Protein AF-A0A1V6Z974-F1 (afdb_monomer)

Structure (mmCIF, N/CA/C/O backbone):
data_AF-A0A1V6Z974-F1
#
_entry.id   AF-A0A1V6Z974-F1
#
loop_
_atom_site.group_PDB
_atom_site.id
_atom_site.type_symbol
_atom_site.label_atom_id
_atom_site.label_alt_id
_atom_site.label_comp_id
_atom_site.label_asym_id
_atom_site.label_entity_id
_atom_site.label_seq_id
_atom_site.pdbx_PDB_ins_code
_atom_site.Cartn_x
_atom_site.Cartn_y
_atom_site.Cartn_z
_atom_site.occupancy
_atom_site.B_iso_or_equiv
_atom_site.auth_seq_id
_atom_site.auth_comp_id
_atom_site.auth_asym_id
_atom_site.auth_atom_id
_atom_site.pdbx_PDB_model_num
ATOM 1 N N . MET A 1 1 ? -9.159 -5.384 -2.083 1.00 76.56 1 MET A N 1
ATOM 2 C CA . MET A 1 1 ? -8.717 -4.025 -1.704 1.00 76.56 1 MET A CA 1
ATOM 3 C C . MET A 1 1 ? -8.057 -4.045 -0.330 1.00 76.56 1 MET A C 1
ATOM 5 O O . MET A 1 1 ? -6.840 -4.077 -0.287 1.00 76.56 1 MET A O 1
ATOM 9 N N . ILE A 1 2 ? -8.815 -4.197 0.762 1.00 92.19 2 ILE A N 1
ATOM 10 C CA . ILE A 1 2 ? -8.296 -4.072 2.141 1.00 92.19 2 ILE A CA 1
ATOM 11 C C . ILE A 1 2 ? -7.112 -5.001 2.450 1.00 92.19 2 ILE A C 1
ATOM 13 O O . ILE A 1 2 ? -6.129 -4.538 3.010 1.00 92.19 2 ILE A O 1
ATOM 17 N N . GLY A 1 3 ? -7.162 -6.276 2.046 1.00 93.06 3 GLY A N 1
ATOM 18 C CA . GLY A 1 3 ? -6.051 -7.211 2.278 1.00 93.06 3 GLY A CA 1
ATOM 19 C C . GLY A 1 3 ? -4.723 -6.773 1.645 1.00 93.06 3 GLY A C 1
ATOM 20 O O . GLY A 1 3 ? -3.676 -6.948 2.252 1.00 93.06 3 GLY A O 1
ATOM 21 N N . ALA A 1 4 ? -4.769 -6.152 0.460 1.00 94.31 4 ALA 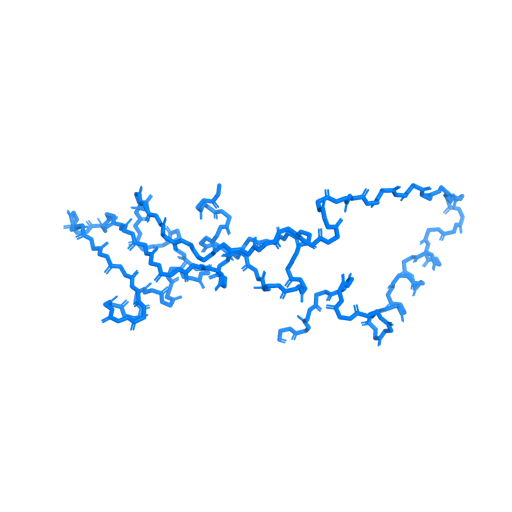A N 1
ATOM 22 C CA . ALA A 1 4 ? -3.579 -5.588 -0.173 1.00 94.31 4 ALA A CA 1
ATOM 23 C C . ALA A 1 4 ? -3.122 -4.319 0.561 1.00 94.31 4 ALA A C 1
ATOM 25 O O . ALA A 1 4 ? -1.941 -4.195 0.865 1.00 94.31 4 ALA A O 1
ATOM 26 N N . THR A 1 5 ? -4.053 -3.424 0.914 1.00 95.38 5 THR A N 1
ATOM 27 C CA . THR A 1 5 ? -3.761 -2.193 1.664 1.00 95.38 5 THR A CA 1
ATOM 28 C C . THR A 1 5 ? -3.027 -2.470 2.969 1.00 95.38 5 THR A C 1
ATOM 30 O O . THR A 1 5 ? -2.002 -1.860 3.225 1.00 95.38 5 THR A O 1
ATOM 33 N N . ILE A 1 6 ? -3.522 -3.397 3.794 1.00 94.62 6 ILE A N 1
ATOM 34 C CA . ILE A 1 6 ? -2.951 -3.655 5.127 1.00 94.62 6 ILE A CA 1
ATOM 35 C C . ILE A 1 6 ? -1.587 -4.360 5.094 1.00 94.62 6 ILE A C 1
ATOM 37 O O . ILE A 1 6 ? -0.980 -4.534 6.149 1.00 94.62 6 ILE A O 1
ATOM 41 N N . GLY A 1 7 ? -1.128 -4.778 3.909 1.00 94.12 7 GLY A N 1
ATOM 42 C CA . GLY A 1 7 ? 0.235 -5.254 3.669 1.00 94.12 7 GLY A CA 1
ATOM 43 C C . GLY A 1 7 ? 1.127 -4.250 2.927 1.00 94.12 7 GLY A C 1
ATOM 44 O O . GLY A 1 7 ? 2.332 -4.279 3.130 1.00 94.12 7 GLY A O 1
ATOM 45 N N . ALA A 1 8 ? 0.555 -3.407 2.058 1.00 93.88 8 ALA A N 1
ATOM 46 C CA . ALA A 1 8 ? 1.180 -2.286 1.335 1.00 93.88 8 ALA A CA 1
ATOM 47 C C . ALA A 1 8 ? 0.223 -1.804 0.227 1.00 93.88 8 ALA A C 1
ATOM 49 O O . ALA A 1 8 ? -0.318 -0.702 0.249 1.00 93.88 8 ALA A O 1
ATOM 50 N N . GLY A 1 9 ? -0.005 -2.679 -0.754 1.00 93.75 9 GLY A N 1
ATOM 51 C CA . GLY A 1 9 ? -0.756 -2.382 -1.969 1.00 93.75 9 GLY A CA 1
ATOM 52 C C . GLY A 1 9 ? 0.109 -1.671 -3.005 1.00 93.75 9 GLY A C 1
ATOM 53 O O . GLY A 1 9 ? 0.080 -0.452 -3.129 1.00 93.75 9 GLY A O 1
ATOM 54 N N . VAL A 1 10 ? 0.867 -2.466 -3.757 1.00 92.38 10 VAL A N 1
ATOM 55 C CA . VAL A 1 10 ? 1.660 -2.034 -4.915 1.00 92.38 10 VAL A CA 1
ATOM 56 C C . VAL A 1 10 ? 0.732 -1.875 -6.121 1.00 92.38 10 VAL A C 1
ATOM 58 O O . VAL A 1 10 ? -0.118 -2.735 -6.365 1.00 92.38 10 VAL A O 1
ATOM 61 N N . GLY A 1 11 ? 0.885 -0.790 -6.878 1.00 88.88 11 GLY A N 1
ATOM 62 C CA . GLY A 1 11 ? 0.042 -0.496 -8.036 1.00 88.88 11 GLY A CA 1
ATOM 63 C C . GLY A 1 11 ? 0.689 0.482 -9.020 1.00 88.88 11 GLY A C 1
ATOM 64 O O . GLY A 1 11 ? 1.733 1.057 -8.718 1.00 88.88 11 GLY A O 1
ATOM 65 N N . PRO A 1 12 ? 0.066 0.709 -10.191 1.00 85.94 12 PRO A N 1
ATOM 66 C CA . PRO A 1 12 ? 0.648 1.509 -11.275 1.00 85.94 12 PRO A CA 1
ATOM 67 C C . PRO A 1 12 ? 0.838 2.992 -10.926 1.00 85.94 12 PRO A C 1
ATOM 69 O O . PRO A 1 12 ? 1.586 3.686 -11.600 1.00 85.94 12 PRO A O 1
ATOM 72 N N . PHE A 1 13 ? 0.168 3.484 -9.881 1.00 87.44 13 PHE A N 1
ATOM 73 C CA . PHE A 1 13 ? 0.262 4.876 -9.430 1.00 87.44 13 PHE A CA 1
ATOM 74 C C . PHE A 1 13 ? 1.085 5.046 -8.151 1.00 87.44 13 PHE A C 1
ATOM 76 O O . PHE A 1 13 ? 1.058 6.125 -7.557 1.00 87.44 13 PHE A O 1
ATOM 83 N N . GLN A 1 14 ? 1.809 4.006 -7.720 1.00 87.50 14 GLN A N 1
ATOM 84 C CA . GLN A 1 14 ? 2.576 4.065 -6.474 1.00 87.50 14 GLN A CA 1
ATOM 85 C C . GLN A 1 14 ? 3.655 5.157 -6.481 1.00 87.50 14 GLN A C 1
ATOM 87 O O . GLN A 1 14 ? 3.989 5.712 -5.440 1.00 87.50 14 GLN A O 1
ATOM 92 N N . ASP A 1 15 ? 4.130 5.535 -7.664 1.00 83.19 15 ASP A N 1
ATOM 93 C CA . ASP A 1 15 ? 5.164 6.559 -7.833 1.00 83.19 15 ASP A CA 1
ATOM 94 C C . ASP A 1 15 ? 4.600 7.974 -7.669 1.00 83.19 15 ASP A C 1
ATOM 96 O O . ASP A 1 15 ? 5.295 8.888 -7.224 1.00 83.19 15 ASP A O 1
ATOM 100 N N . LEU A 1 16 ? 3.317 8.150 -8.002 1.00 86.56 16 LEU A N 1
ATOM 101 C CA . LEU A 1 16 ? 2.614 9.428 -7.905 1.00 86.56 16 LEU A CA 1
ATOM 102 C C . LEU A 1 16 ? 2.034 9.656 -6.507 1.00 86.56 16 LEU A C 1
ATOM 104 O O . LEU A 1 16 ? 2.070 10.781 -6.008 1.00 86.56 16 LEU A O 1
ATOM 108 N N . HIS A 1 17 ? 1.488 8.607 -5.887 1.00 88.94 17 HIS A N 1
ATOM 109 C CA . HIS A 1 17 ? 0.670 8.726 -4.673 1.00 88.94 17 HIS A CA 1
ATOM 110 C C . HIS A 1 17 ? 1.139 7.860 -3.497 1.00 88.94 17 HIS A C 1
ATOM 112 O O . HIS A 1 17 ? 0.513 7.891 -2.441 1.00 88.94 17 HIS A O 1
ATOM 118 N N . GLY A 1 18 ? 2.237 7.117 -3.646 1.00 90.81 18 GLY A N 1
ATOM 119 C CA . GLY A 1 18 ? 2.641 6.109 -2.671 1.00 90.81 18 GLY A CA 1
ATOM 120 C C . GLY A 1 18 ? 1.827 4.823 -2.796 1.00 90.81 18 GLY A C 1
ATOM 121 O O . GLY A 1 18 ? 0.990 4.649 -3.685 1.00 90.81 18 GLY A O 1
ATOM 122 N N . LEU A 1 19 ? 2.086 3.884 -1.895 1.00 93.75 19 LEU A N 1
ATOM 123 C CA . LEU A 1 19 ? 1.374 2.611 -1.852 1.00 93.75 19 LEU A CA 1
ATOM 124 C C . LEU A 1 19 ? -0.106 2.845 -1.497 1.00 93.75 19 LEU A C 1
ATOM 126 O O . LEU A 1 19 ? -0.472 3.874 -0.935 1.00 93.75 19 LEU A O 1
ATOM 130 N N . VAL A 1 20 ? -0.989 1.875 -1.752 1.00 94.94 20 VAL A N 1
ATOM 131 C CA . VAL A 1 20 ? -2.422 2.004 -1.393 1.00 94.94 20 VAL A CA 1
ATOM 132 C C . VAL A 1 20 ? -2.604 2.306 0.106 1.00 94.94 20 VAL A C 1
ATOM 134 O O . VAL A 1 20 ? -3.551 2.983 0.505 1.00 94.94 20 VAL A O 1
ATOM 137 N N . ILE A 1 21 ? -1.677 1.833 0.939 1.00 95.56 21 ILE A N 1
ATOM 138 C CA . ILE A 1 21 ? -1.613 2.098 2.378 1.00 95.56 21 ILE A CA 1
ATOM 139 C C . ILE A 1 21 ? -1.370 3.565 2.739 1.00 95.56 21 ILE A C 1
ATOM 141 O O . ILE A 1 21 ? -1.731 3.974 3.839 1.00 95.56 21 ILE A O 1
ATOM 145 N N . ASP A 1 22 ? -0.787 4.353 1.837 1.00 95.44 22 ASP A N 1
ATOM 146 C CA . ASP A 1 22 ? -0.506 5.775 2.039 1.00 95.44 22 ASP A CA 1
ATOM 147 C C . ASP A 1 22 ? -1.744 6.642 1.836 1.00 95.44 22 ASP A C 1
ATOM 149 O O . ASP A 1 22 ? -1.892 7.674 2.488 1.00 95.44 22 ASP A O 1
ATOM 153 N N . ALA A 1 23 ? -2.697 6.156 1.041 1.00 95.62 23 ALA A N 1
ATOM 154 C CA . ALA A 1 23 ? -4.016 6.757 0.899 1.00 95.62 23 ALA A CA 1
ATOM 155 C C . ALA A 1 23 ? -4.969 6.410 2.060 1.00 95.62 23 ALA A C 1
ATOM 157 O O . ALA A 1 23 ? -6.079 6.942 2.127 1.00 95.62 23 ALA A O 1
ATOM 158 N N . LEU A 1 24 ? -4.597 5.500 2.969 1.00 97.19 24 LEU A N 1
ATOM 159 C CA . LEU A 1 24 ? -5.463 5.068 4.066 1.00 97.19 24 LEU A CA 1
ATOM 160 C C . LEU A 1 24 ? -5.595 6.178 5.119 1.00 97.19 24 LEU A C 1
ATOM 162 O O . LEU A 1 24 ? -4.599 6.680 5.632 1.00 97.19 24 LEU A O 1
ATOM 166 N N . ARG A 1 25 ? -6.833 6.536 5.478 1.00 97.69 25 ARG A N 1
ATOM 167 C CA . ARG A 1 25 ? -7.145 7.587 6.466 1.00 97.69 25 ARG A CA 1
ATOM 168 C C . ARG A 1 25 ? -7.715 7.050 7.770 1.00 97.69 25 ARG A C 1
ATOM 170 O O . ARG A 1 25 ? -7.448 7.606 8.831 1.00 97.69 25 ARG A O 1
ATOM 177 N N . SER A 1 26 ? -8.481 5.966 7.708 1.00 98.06 26 SER A N 1
ATOM 178 C CA . SER A 1 26 ? -8.943 5.259 8.902 1.00 98.06 26 SER A CA 1
ATOM 179 C C . SER A 1 26 ? -9.347 3.825 8.590 1.00 98.06 26 SER A C 1
ATOM 181 O O . SER A 1 26 ? -9.670 3.486 7.449 1.00 98.06 26 SER A O 1
ATOM 183 N N . VAL A 1 27 ? -9.362 2.984 9.618 1.00 97.94 27 VAL A N 1
ATOM 184 C CA . VAL A 1 27 ? -9.881 1.613 9.572 1.00 97.94 27 VAL A CA 1
ATOM 185 C C . VAL A 1 27 ? -10.820 1.370 10.737 1.00 97.94 27 VAL A C 1
ATOM 187 O O . VAL A 1 27 ? -10.620 1.896 11.825 1.00 97.94 27 VAL A O 1
ATOM 190 N N . ARG A 1 28 ? 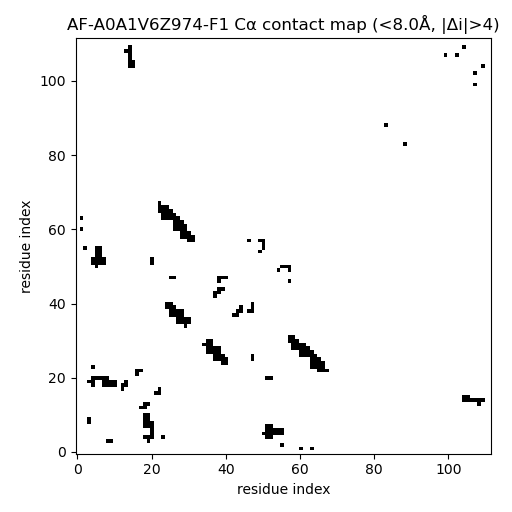-11.824 0.526 10.522 1.00 97.94 28 ARG A N 1
ATOM 191 C CA . ARG A 1 28 ? -12.653 -0.046 11.579 1.00 97.94 28 ARG A CA 1
ATOM 192 C C . ARG A 1 28 ? -12.389 -1.537 11.631 1.00 97.94 28 ARG A C 1
ATOM 194 O O . ARG A 1 28 ? -12.555 -2.215 10.614 1.00 97.94 28 ARG A O 1
ATOM 201 N N . LEU A 1 29 ? -12.002 -2.053 12.787 1.00 96.69 29 LEU A N 1
ATOM 202 C CA . LEU A 1 29 ? -11.661 -3.461 12.955 1.00 96.69 29 LEU A CA 1
ATOM 203 C C . LEU A 1 29 ? -12.331 -4.076 14.181 1.00 96.69 29 LEU A C 1
ATOM 205 O O . LEU A 1 29 ? -12.597 -3.393 15.166 1.00 96.69 29 LEU A O 1
ATOM 209 N N . VAL A 1 30 ? -12.598 -5.375 14.079 1.00 97.19 30 VAL A N 1
ATOM 210 C CA . VAL A 1 30 ? -12.965 -6.235 15.205 1.00 97.19 30 VAL A CA 1
ATOM 211 C C . VAL A 1 30 ? -11.681 -6.847 15.746 1.00 97.19 30 VAL A C 1
ATOM 213 O O . VAL A 1 30 ? -10.974 -7.536 15.004 1.00 97.19 30 VAL A O 1
ATOM 216 N N . THR A 1 31 ? -11.358 -6.566 17.003 1.00 95.06 31 THR A N 1
ATOM 217 C CA . THR A 1 31 ? -10.157 -7.091 17.663 1.00 95.06 31 THR A CA 1
ATOM 218 C C . THR A 1 31 ? -10.406 -8.495 18.222 1.00 95.06 31 THR A C 1
ATOM 220 O O . THR A 1 31 ? -11.538 -8.978 18.276 1.00 95.06 31 THR A O 1
ATOM 223 N N . ALA A 1 32 ? -9.342 -9.163 18.674 1.00 93.81 32 ALA A N 1
ATOM 224 C CA . ALA A 1 32 ? -9.452 -10.453 19.359 1.00 93.81 32 ALA A CA 1
ATOM 225 C C . ALA A 1 32 ? -10.212 -10.370 20.699 1.00 93.81 32 ALA A C 1
ATOM 227 O O . ALA A 1 32 ? -10.689 -11.390 21.186 1.00 93.81 32 ALA A O 1
ATOM 228 N N . SER A 1 33 ? -10.339 -9.168 21.269 1.00 93.94 33 SER A N 1
ATOM 229 C CA . SER A 1 33 ? -11.095 -8.901 22.497 1.00 93.94 33 SER A CA 1
ATOM 230 C C . SER A 1 33 ? -12.591 -8.676 22.247 1.00 93.94 33 SER A C 1
ATOM 232 O O . SER A 1 33 ? -13.288 -8.239 23.151 1.00 93.94 33 SER A O 1
ATOM 234 N N . GLU A 1 34 ? -13.079 -8.937 21.028 1.00 94.12 34 GLU A N 1
ATOM 235 C CA . GLU A 1 34 ? -14.467 -8.695 20.592 1.00 94.12 34 GLU A CA 1
ATOM 236 C C . GLU A 1 34 ? -14.858 -7.205 20.506 1.00 94.12 34 GLU A C 1
ATOM 238 O O . GLU A 1 34 ? -16.003 -6.868 20.200 1.00 94.12 34 GLU A O 1
ATOM 243 N N . ASP A 1 35 ? -13.893 -6.299 20.683 1.00 95.38 35 ASP A N 1
ATOM 244 C CA . ASP A 1 35 ? -14.108 -4.859 20.578 1.00 95.38 35 ASP A CA 1
ATOM 245 C C . ASP A 1 35 ? -14.135 -4.391 19.120 1.00 95.38 35 ASP A C 1
ATOM 247 O O . ASP A 1 35 ? -13.353 -4.842 18.277 1.00 95.38 35 ASP A O 1
ATOM 251 N N . ILE A 1 36 ? -14.994 -3.408 18.837 1.00 96.94 36 ILE A N 1
ATOM 252 C CA . ILE A 1 36 ? -15.019 -2.700 17.556 1.00 96.94 36 ILE A CA 1
ATOM 253 C C . ILE A 1 36 ? -14.307 -1.363 17.722 1.00 96.94 36 ILE A C 1
ATOM 255 O O . ILE A 1 36 ? -14.847 -0.435 18.323 1.00 96.94 36 ILE A O 1
ATOM 259 N N . VAL A 1 37 ? -13.119 -1.253 17.135 1.00 96.88 37 VAL A N 1
ATOM 260 C CA . VAL A 1 37 ? -12.255 -0.073 17.253 1.00 96.88 37 VAL A CA 1
ATOM 261 C C . VAL A 1 37 ? -12.155 0.636 15.909 1.00 96.88 37 VAL A C 1
ATOM 263 O O . VAL A 1 37 ? -12.107 -0.007 14.857 1.00 96.88 37 VAL A O 1
ATOM 266 N N . THR A 1 38 ? -12.120 1.968 15.943 1.00 98.12 38 THR A N 1
ATOM 267 C CA . THR A 1 38 ? -11.725 2.789 14.794 1.00 98.12 38 THR A CA 1
ATOM 268 C C . THR A 1 38 ? -10.306 3.288 15.032 1.00 98.12 38 THR A C 1
ATOM 270 O O . THR A 1 38 ? -10.042 3.885 16.065 1.00 98.12 38 THR A O 1
ATOM 273 N N . ALA A 1 39 ? -9.397 3.029 14.095 1.00 98.00 39 ALA A N 1
ATOM 274 C CA . ALA A 1 39 ? -8.019 3.498 14.157 1.00 98.00 39 ALA A CA 1
ATOM 275 C C . ALA A 1 39 ? -7.749 4.503 13.028 1.00 98.00 39 ALA A C 1
ATOM 277 O O . ALA A 1 39 ? -8.121 4.274 11.873 1.00 98.00 39 ALA A O 1
ATOM 278 N N . SER A 1 40 ? -7.117 5.619 13.368 1.00 98.25 40 SER A N 1
ATOM 279 C CA . SER A 1 40 ? -6.692 6.714 12.493 1.00 98.25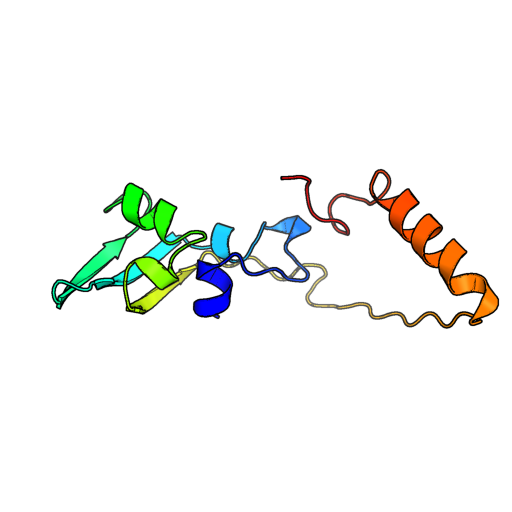 40 SER A CA 1
ATOM 280 C C . SER A 1 40 ? -5.498 7.440 13.128 1.00 98.25 40 SER A C 1
ATOM 282 O O . SER A 1 40 ? -5.083 7.105 14.234 1.00 98.25 40 SER A O 1
ATOM 284 N N . GLU A 1 41 ? -4.958 8.473 12.484 1.00 97.56 41 GLU A N 1
ATOM 285 C CA . GLU A 1 41 ? -3.911 9.305 13.108 1.00 97.56 41 GLU A CA 1
ATOM 286 C C . GLU A 1 41 ? -4.392 10.031 14.378 1.00 97.56 41 GLU A C 1
ATOM 288 O O . GLU A 1 41 ? -3.587 10.337 15.254 1.00 97.56 41 GLU A O 1
ATOM 293 N N . ALA A 1 42 ? -5.698 10.294 14.497 1.00 97.75 42 ALA A N 1
ATOM 294 C CA . ALA A 1 42 ? -6.285 11.003 15.635 1.00 97.75 42 ALA A CA 1
ATOM 295 C C . ALA A 1 42 ? -6.864 10.073 16.717 1.00 97.75 42 ALA A C 1
ATOM 297 O O . ALA A 1 42 ? -7.088 10.515 17.841 1.00 97.75 42 ALA A O 1
ATOM 298 N N . ASP A 1 43 ? -7.119 8.805 16.389 1.00 96.88 43 ASP A N 1
ATOM 299 C CA . ASP A 1 43 ? -7.739 7.822 17.283 1.00 96.88 43 ASP A CA 1
ATOM 300 C C . ASP A 1 43 ? -6.975 6.505 17.181 1.00 96.88 43 ASP A C 1
ATOM 302 O O . ASP A 1 43 ? -6.915 5.908 16.110 1.00 96.88 43 ASP A O 1
ATOM 306 N N . SER A 1 44 ? -6.380 6.054 18.283 1.00 96.50 44 SER A N 1
ATOM 307 C CA . SER A 1 44 ? -5.544 4.848 18.323 1.00 96.50 44 SER A CA 1
ATOM 308 C C . SER A 1 44 ? -4.391 4.859 17.286 1.00 96.50 44 SER A C 1
ATOM 310 O O . SER A 1 44 ? -4.274 3.918 16.492 1.00 96.50 44 SER A O 1
ATOM 312 N N . PRO A 1 45 ? -3.519 5.893 17.278 1.00 97.62 45 PRO A N 1
ATOM 313 C CA . PRO A 1 45 ? -2.486 6.085 16.252 1.00 97.62 45 PRO A CA 1
ATOM 314 C C . PRO A 1 45 ? -1.473 4.937 16.167 1.00 97.62 45 PRO A C 1
ATOM 316 O O . PRO A 1 45 ? -1.047 4.588 15.069 1.00 97.62 45 PRO A O 1
ATOM 319 N N . ASP A 1 46 ? -1.137 4.298 17.289 1.00 97.69 46 ASP A N 1
ATOM 320 C CA . ASP A 1 46 ? -0.221 3.149 17.307 1.00 97.69 46 ASP A CA 1
ATOM 321 C C . ASP A 1 46 ? -0.823 1.940 16.578 1.00 97.69 46 ASP A C 1
ATOM 323 O O . ASP A 1 46 ? -0.153 1.271 15.790 1.00 97.69 46 ASP A O 1
ATOM 327 N N . LEU A 1 47 ? -2.119 1.685 16.794 1.00 96.81 47 LEU A N 1
ATOM 328 C CA . LEU A 1 47 ? -2.857 0.638 16.090 1.00 96.81 47 LEU A CA 1
ATOM 329 C C . LEU A 1 47 ? -3.007 0.984 14.607 1.00 96.81 47 LEU A C 1
ATOM 331 O O . LEU A 1 47 ? -2.879 0.108 13.754 1.00 96.81 47 LEU A O 1
ATOM 335 N N . PHE A 1 48 ? -3.250 2.256 14.288 1.00 97.81 48 PHE A N 1
ATOM 336 C CA . PHE A 1 48 ? -3.339 2.715 12.907 1.00 97.81 48 PHE A CA 1
ATOM 337 C C . PHE A 1 48 ? -2.014 2.530 12.159 1.00 97.81 48 PHE A C 1
ATOM 339 O O . PHE A 1 48 ? -2.007 1.980 11.058 1.00 97.81 48 PHE A O 1
ATOM 346 N N . TRP A 1 49 ? -0.894 2.905 12.780 1.00 97.19 49 TRP A N 1
ATOM 347 C CA . TRP A 1 49 ? 0.446 2.640 12.263 1.00 97.19 49 TRP A CA 1
ATOM 348 C C . TRP A 1 49 ? 0.687 1.137 12.071 1.00 97.19 49 TRP A C 1
ATOM 350 O O . TRP A 1 49 ? 1.127 0.717 11.005 1.00 97.19 49 TRP A O 1
ATOM 360 N N . ALA A 1 50 ? 0.326 0.308 13.053 1.00 96.56 50 ALA A N 1
ATOM 361 C CA . ALA A 1 50 ? 0.558 -1.133 12.990 1.00 96.56 50 ALA A CA 1
ATOM 362 C C . ALA A 1 50 ? -0.279 -1.831 11.900 1.00 96.56 50 ALA A C 1
ATOM 364 O O . ALA A 1 50 ? 0.196 -2.738 11.209 1.00 96.56 50 ALA A O 1
ATOM 365 N N . VAL A 1 51 ? -1.525 -1.390 11.701 1.00 96.44 51 VAL A N 1
ATOM 366 C CA . VAL A 1 51 ? -2.384 -1.889 10.619 1.00 96.44 51 VAL A CA 1
ATOM 367 C C . VAL A 1 51 ? -1.850 -1.487 9.244 1.00 96.44 51 VAL A C 1
ATOM 369 O O . VAL A 1 51 ? -2.058 -2.221 8.273 1.00 96.44 51 VAL A O 1
ATOM 372 N N . ARG A 1 52 ? -1.101 -0.382 9.161 1.00 96.00 52 ARG A N 1
ATOM 373 C CA . ARG A 1 52 ? -0.397 0.053 7.955 1.00 96.00 52 ARG A CA 1
ATOM 374 C C . ARG A 1 52 ? 0.893 -0.756 7.714 1.00 96.00 52 ARG A C 1
ATOM 376 O O . ARG A 1 52 ? 1.992 -0.217 7.693 1.00 96.00 52 ARG A O 1
ATOM 383 N N . GLY A 1 53 ? 0.732 -2.054 7.445 1.00 95.31 53 GLY A N 1
ATOM 384 C CA . GLY A 1 53 ? 1.777 -2.951 6.924 1.00 95.31 53 GLY A CA 1
ATOM 385 C C . GLY A 1 53 ? 1.734 -4.342 7.553 1.00 95.31 53 GLY A C 1
ATOM 386 O O . GLY A 1 53 ? 2.160 -5.324 6.949 1.00 95.31 53 GLY A O 1
ATOM 387 N N . ALA A 1 54 ? 1.162 -4.442 8.755 1.00 96.19 54 ALA A N 1
ATOM 388 C CA . ALA A 1 54 ? 1.021 -5.685 9.501 1.00 96.19 54 ALA A CA 1
ATOM 389 C C . ALA A 1 54 ? -0.432 -5.945 9.943 1.00 96.19 54 ALA A C 1
ATOM 391 O O . ALA A 1 54 ? -0.665 -6.685 10.901 1.00 96.19 54 ALA A O 1
ATOM 392 N N . GLY A 1 55 ? -1.430 -5.376 9.253 1.00 93.81 55 GLY A N 1
ATOM 393 C CA . GLY A 1 55 ? -2.822 -5.364 9.726 1.00 93.81 55 GLY A CA 1
ATOM 394 C C . GLY A 1 55 ? -3.492 -6.724 9.895 1.00 93.81 55 GLY A C 1
ATOM 395 O O . GLY A 1 55 ? -4.408 -6.838 10.706 1.00 93.81 55 GLY A O 1
ATOM 396 N N . ALA A 1 56 ? -2.999 -7.772 9.231 1.00 93.75 56 ALA A N 1
ATOM 397 C CA . ALA A 1 56 ? -3.490 -9.139 9.422 1.00 93.75 56 ALA A CA 1
ATOM 398 C C . ALA A 1 56 ? -3.303 -9.669 10.861 1.00 93.75 56 ALA A C 1
ATOM 400 O O . ALA A 1 56 ? -3.939 -10.651 11.231 1.00 93.75 56 ALA A O 1
ATOM 401 N N . ASN A 1 57 ? -2.458 -9.025 11.675 1.00 95.56 57 ASN A N 1
ATOM 402 C CA . ASN A 1 57 ? -2.162 -9.447 13.047 1.00 95.56 57 ASN A CA 1
ATOM 403 C C . ASN A 1 57 ? -3.093 -8.834 14.106 1.00 95.56 57 ASN A C 1
ATOM 405 O O . ASN A 1 57 ? -3.106 -9.303 15.240 1.00 95.56 57 ASN A O 1
ATOM 409 N N . PHE A 1 58 ? -3.842 -7.778 13.772 1.00 94.44 58 PHE A N 1
ATOM 410 C CA . PHE A 1 58 ? -4.513 -6.936 14.776 1.00 94.44 58 PHE A CA 1
ATOM 411 C C . PHE A 1 58 ? -6.034 -7.108 14.828 1.00 94.44 58 PHE A C 1
ATOM 413 O O . PHE A 1 58 ? -6.687 -6.567 15.720 1.00 94.44 58 PHE A O 1
ATOM 420 N N . GLY A 1 59 ? -6.604 -7.880 13.902 1.00 94.06 59 GLY A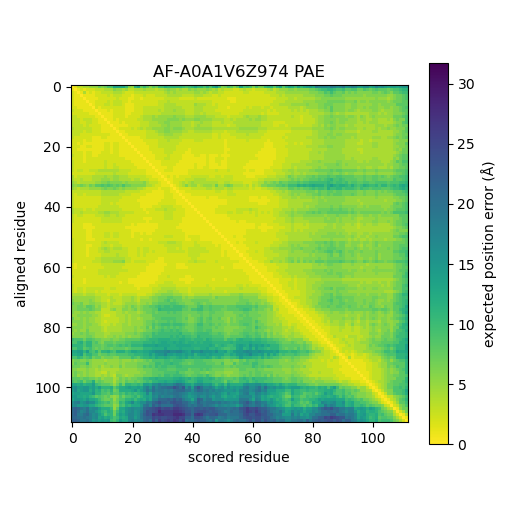 N 1
ATOM 421 C CA . GLY A 1 59 ? -8.029 -8.184 13.872 1.00 94.06 59 GLY A CA 1
ATOM 422 C C . GLY A 1 59 ? -8.591 -8.261 12.459 1.00 94.06 59 GLY A C 1
ATOM 423 O O . GLY A 1 59 ? -7.862 -8.328 11.469 1.00 94.06 59 GLY A O 1
ATOM 424 N N . ILE A 1 60 ? -9.919 -8.238 12.369 1.00 96.25 60 ILE A N 1
ATOM 425 C CA . ILE A 1 60 ? -10.644 -8.278 11.098 1.00 96.25 60 ILE A CA 1
ATOM 426 C C . ILE A 1 60 ? -11.085 -6.863 10.749 1.00 96.25 60 ILE A C 1
ATOM 428 O O . ILE A 1 60 ? -11.955 -6.292 11.408 1.00 96.25 60 ILE A O 1
ATOM 432 N N . VAL A 1 61 ? -10.508 -6.295 9.691 1.00 96.75 61 VAL A N 1
ATOM 433 C CA . VAL A 1 61 ? -10.934 -4.991 9.173 1.00 96.75 61 VAL A CA 1
ATOM 434 C C . VAL A 1 61 ? -12.300 -5.132 8.499 1.00 96.75 61 VAL A C 1
ATOM 436 O O . VAL A 1 61 ? -12.473 -5.914 7.567 1.00 96.75 61 VAL A O 1
ATOM 439 N N . THR A 1 62 ? -13.266 -4.347 8.967 1.00 96.19 62 THR A N 1
ATOM 440 C CA . THR A 1 62 ? -14.660 -4.339 8.493 1.00 96.19 62 THR A CA 1
ATOM 441 C C . THR A 1 62 ? -14.957 -3.162 7.569 1.00 96.19 62 THR A C 1
ATOM 443 O O . THR A 1 62 ? -15.771 -3.287 6.658 1.00 96.19 62 THR A O 1
ATOM 446 N N . SER A 1 63 ? -14.273 -2.031 7.755 1.00 96.81 63 SER A N 1
ATOM 447 C CA . SER A 1 63 ? -14.339 -0.887 6.843 1.00 96.81 63 SER A CA 1
ATOM 448 C C . SER A 1 63 ? -13.038 -0.094 6.854 1.00 96.81 63 SER A C 1
ATOM 450 O O . SER A 1 63 ? -12.289 -0.126 7.829 1.00 96.81 63 SER A O 1
ATOM 452 N N . ALA A 1 64 ? -12.785 0.650 5.783 1.00 97.06 64 ALA A N 1
ATOM 453 C CA . ALA A 1 64 ? -11.629 1.525 5.652 1.00 97.06 64 ALA A CA 1
ATOM 454 C C . ALA A 1 64 ? -12.012 2.785 4.868 1.00 97.06 64 ALA A C 1
ATOM 456 O O . ALA A 1 64 ? -12.818 2.710 3.940 1.00 97.06 64 ALA A O 1
ATOM 457 N N . THR A 1 65 ? -11.421 3.916 5.241 1.00 97.81 65 THR A N 1
ATOM 458 C CA . THR A 1 65 ? -11.590 5.207 4.566 1.00 97.81 65 THR A CA 1
ATOM 459 C C . THR A 1 65 ? -10.304 5.552 3.839 1.00 97.81 65 THR A C 1
ATOM 461 O O . THR A 1 65 ? -9.231 5.478 4.438 1.00 97.81 65 THR A O 1
ATOM 464 N N . TYR A 1 66 ? -10.418 5.956 2.578 1.00 97.25 66 TYR A N 1
ATOM 465 C CA . TYR A 1 66 ? -9.283 6.311 1.733 1.00 97.25 66 TYR A CA 1
ATOM 466 C C . TYR A 1 66 ? -9.410 7.740 1.229 1.00 97.25 66 TYR A C 1
ATOM 468 O O . TYR A 1 66 ? -10.515 8.225 0.982 1.00 97.25 66 TYR A O 1
ATOM 476 N N . GLU A 1 67 ? -8.267 8.385 1.041 1.00 96.06 67 GLU A N 1
ATOM 477 C CA . GLU A 1 67 ? -8.151 9.524 0.146 1.00 96.06 67 GLU A CA 1
ATOM 478 C C . GLU A 1 67 ? -8.159 9.034 -1.307 1.00 96.06 67 GLU A C 1
ATOM 480 O O . GLU A 1 67 ? -7.597 7.986 -1.626 1.00 96.06 67 GLU A O 1
ATOM 485 N N . ILE A 1 68 ? -8.83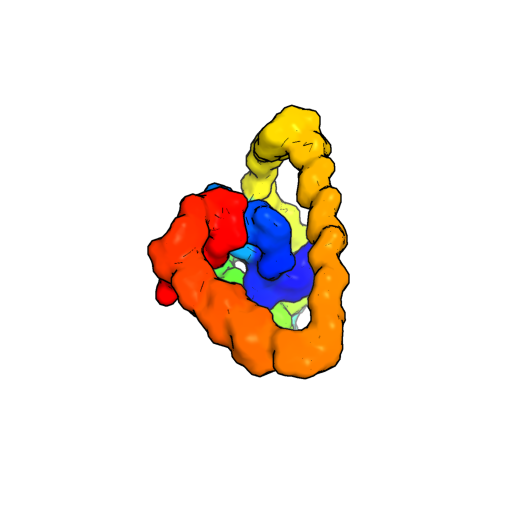3 9.777 -2.182 1.00 94.56 68 ILE A N 1
ATOM 486 C CA . ILE A 1 68 ? -8.949 9.463 -3.606 1.00 94.56 68 ILE A CA 1
ATOM 487 C C . ILE A 1 68 ? -8.312 10.600 -4.395 1.00 94.56 68 ILE A C 1
ATOM 489 O O . ILE A 1 68 ? -8.531 11.769 -4.082 1.00 94.56 68 ILE A O 1
ATOM 493 N N . TYR A 1 69 ? -7.556 10.237 -5.426 1.00 91.44 69 TYR A N 1
ATOM 494 C CA . TYR A 1 69 ? -6.887 11.168 -6.326 1.00 91.44 69 TYR A CA 1
ATOM 495 C C . TYR A 1 69 ? -7.557 11.162 -7.701 1.00 91.44 69 TYR A C 1
ATOM 497 O O . TYR A 1 69 ? -8.120 10.148 -8.125 1.00 91.44 69 TYR A O 1
ATOM 505 N N . ASP A 1 70 ? -7.476 12.292 -8.401 1.00 91.94 70 ASP A N 1
ATOM 506 C CA . ASP A 1 70 ? -7.946 12.398 -9.779 1.00 91.94 70 ASP A CA 1
ATOM 507 C C . ASP A 1 70 ? -7.116 11.506 -10.710 1.00 91.94 70 ASP A C 1
ATOM 509 O O . ASP A 1 70 ? -5.901 11.367 -10.555 1.00 91.94 70 ASP A O 1
ATOM 513 N N . ALA A 1 71 ? -7.770 10.914 -11.711 1.00 87.81 71 ALA A N 1
ATOM 514 C CA . ALA A 1 71 ? -7.084 10.071 -12.679 1.00 87.81 71 ALA A CA 1
ATOM 515 C C . ALA A 1 71 ? -6.085 10.905 -13.510 1.00 87.81 71 ALA A C 1
ATOM 517 O O . ALA A 1 71 ? -6.494 11.871 -14.167 1.00 87.81 71 ALA A O 1
ATOM 518 N N . PRO A 1 72 ? -4.792 10.533 -13.551 1.00 84.81 72 PRO A N 1
ATOM 519 C CA . PRO A 1 72 ? -3.823 11.228 -14.385 1.00 84.81 72 PRO A CA 1
ATOM 520 C C . PRO A 1 72 ? -4.112 10.983 -15.872 1.00 84.81 72 PRO A C 1
ATOM 522 O O . PRO A 1 72 ? -4.831 10.056 -16.250 1.00 84.81 72 PRO A O 1
ATOM 525 N N . ASN A 1 73 ? -3.529 11.818 -16.738 1.00 86.50 73 ASN A N 1
ATOM 526 C CA . ASN A 1 73 ? -3.585 11.649 -18.196 1.00 86.50 73 ASN A CA 1
ATOM 527 C C . ASN A 1 73 ? -5.018 11.567 -18.777 1.00 86.50 73 ASN A C 1
ATOM 529 O O . ASN A 1 73 ? -5.259 10.878 -19.770 1.00 86.50 73 ASN A O 1
ATOM 533 N N . ASN A 1 74 ? -5.987 12.242 -18.144 1.00 89.00 74 ASN A N 1
ATOM 534 C CA . ASN A 1 74 ? -7.416 12.175 -18.482 1.00 89.00 74 ASN A CA 1
ATOM 535 C C . ASN A 1 74 ? -7.965 10.733 -18.536 1.00 89.00 74 ASN A C 1
ATOM 537 O O . ASN A 1 74 ? -8.857 10.438 -19.328 1.00 89.00 74 ASN A O 1
ATOM 541 N N . GLY A 1 75 ? -7.406 9.825 -17.727 1.00 87.62 75 GLY A N 1
ATOM 542 C CA . GLY A 1 75 ? -7.791 8.413 -17.698 1.00 87.62 75 GLY A CA 1
ATOM 543 C C . GLY A 1 75 ? -7.240 7.567 -18.851 1.00 87.62 75 GLY A C 1
ATOM 544 O O . GLY A 1 75 ? -7.609 6.400 -18.964 1.00 87.62 75 GLY A O 1
ATOM 545 N N . ASN A 1 76 ? -6.362 8.111 -19.699 1.00 89.62 76 ASN A N 1
ATOM 546 C CA . ASN A 1 76 ? -5.737 7.345 -20.775 1.00 89.62 76 ASN A CA 1
ATOM 547 C C . ASN A 1 76 ? -4.563 6.507 -20.252 1.00 89.62 76 ASN A C 1
ATOM 549 O O . ASN A 1 76 ? -3.708 7.002 -19.512 1.00 89.62 76 ASN A O 1
ATOM 553 N N . VAL A 1 77 ? -4.481 5.261 -20.714 1.00 87.38 77 VAL A N 1
ATOM 554 C CA . VAL A 1 77 ? -3.396 4.317 -20.415 1.00 87.38 77 VAL A CA 1
ATOM 555 C C . VAL A 1 77 ? -2.666 3.982 -21.712 1.00 87.38 77 VAL A C 1
ATOM 557 O O . VAL A 1 77 ? -3.301 3.801 -22.750 1.00 87.38 77 VAL A O 1
ATOM 560 N N . ILE A 1 78 ? -1.336 3.922 -21.654 1.00 87.00 78 ILE A N 1
ATOM 561 C CA . ILE A 1 78 ? -0.497 3.448 -22.757 1.00 87.00 78 ILE A CA 1
ATOM 562 C C . ILE A 1 78 ? 0.042 2.076 -22.369 1.00 87.00 78 ILE A C 1
ATOM 564 O O . ILE A 1 78 ? 0.640 1.923 -21.306 1.00 87.00 78 ILE A O 1
ATOM 568 N N . GLU A 1 79 ? -0.150 1.107 -23.253 1.00 88.75 79 GLU A N 1
ATOM 569 C CA . GLU A 1 79 ? 0.405 -0.239 -23.156 1.00 88.75 79 GLU A CA 1
ATOM 570 C C . GLU A 1 79 ? 1.315 -0.467 -24.369 1.00 88.75 79 GLU A C 1
ATOM 572 O O . GLU A 1 79 ? 0.969 -0.084 -25.490 1.00 88.75 79 GLU A O 1
ATOM 577 N N . ALA A 1 80 ? 2.506 -1.021 -24.141 1.00 89.06 80 ALA A N 1
ATOM 578 C CA . ALA A 1 80 ? 3.492 -1.275 -25.184 1.00 89.06 80 ALA A CA 1
ATOM 579 C C . ALA A 1 80 ? 4.185 -2.618 -24.941 1.00 89.06 80 ALA A C 1
ATOM 581 O O . ALA A 1 80 ? 4.811 -2.817 -23.900 1.00 89.06 80 ALA A O 1
ATOM 582 N N . ASP A 1 81 ? 4.116 -3.500 -25.937 1.00 91.69 81 ASP A N 1
ATOM 583 C CA . ASP A 1 81 ? 4.758 -4.809 -25.907 1.00 91.69 81 ASP A CA 1
ATOM 584 C C . ASP A 1 81 ? 6.078 -4.788 -26.678 1.00 91.69 81 ASP A C 1
ATOM 586 O O . ASP A 1 81 ? 6.142 -4.392 -27.845 1.00 91.69 81 ASP A O 1
ATOM 590 N N . PHE A 1 82 ? 7.137 -5.278 -26.037 1.00 87.19 82 PHE A N 1
ATOM 591 C CA . PHE A 1 82 ? 8.454 -5.429 -26.648 1.00 87.19 82 PHE A CA 1
ATOM 592 C C . PHE A 1 82 ? 8.838 -6.909 -26.697 1.00 87.19 82 PHE A C 1
ATOM 594 O O . PHE A 1 82 ? 8.781 -7.611 -25.690 1.00 87.19 82 PHE A O 1
ATOM 601 N N . SER A 1 83 ? 9.254 -7.389 -27.870 1.00 90.75 83 SER A N 1
ATOM 602 C CA . SER A 1 83 ? 9.691 -8.775 -28.079 1.00 90.75 83 SER A CA 1
ATOM 603 C C . SER A 1 83 ? 11.194 -8.834 -28.336 1.00 90.75 83 SER A C 1
ATOM 605 O O . SER A 1 83 ? 11.708 -8.096 -29.175 1.00 90.75 83 SER A O 1
ATOM 607 N N . TYR A 1 84 ? 11.889 -9.745 -27.652 1.00 88.06 84 TYR A N 1
ATOM 608 C CA . TYR A 1 84 ? 13.343 -9.897 -27.736 1.00 88.06 84 TYR A CA 1
ATOM 609 C C . TYR A 1 84 ? 13.738 -11.359 -28.004 1.00 88.06 84 TYR A C 1
ATOM 611 O O . TYR A 1 84 ? 13.061 -12.267 -27.518 1.00 88.06 84 TYR A O 1
ATOM 619 N N . PRO A 1 85 ? 14.841 -11.625 -28.731 1.00 92.50 85 PRO A N 1
ATOM 620 C CA . PRO A 1 85 ? 15.392 -12.974 -28.863 1.00 92.50 85 PRO A CA 1
ATOM 621 C C . PRO A 1 85 ? 15.939 -13.503 -27.530 1.00 92.50 85 PRO A C 1
ATOM 623 O O . PRO A 1 85 ? 16.544 -12.746 -26.767 1.00 92.50 85 PRO A O 1
ATOM 626 N N . GLU A 1 86 ? 15.833 -14.816 -27.293 1.00 88.88 86 GLU A N 1
ATOM 627 C CA . GLU A 1 86 ? 16.317 -15.488 -26.069 1.00 88.88 86 GLU A CA 1
ATOM 628 C C . GLU A 1 86 ? 17.790 -15.177 -25.753 1.00 88.88 86 GLU A C 1
ATOM 630 O O . GLU A 1 86 ? 18.156 -14.962 -24.596 1.00 88.88 86 GLU A O 1
ATOM 635 N N . SER A 1 87 ? 18.625 -15.045 -26.789 1.00 92.69 87 SER A N 1
ATOM 636 C CA . SER A 1 87 ? 20.046 -14.694 -26.671 1.00 92.69 87 SER A CA 1
ATOM 637 C C . SER A 1 87 ? 20.313 -13.358 -25.961 1.00 92.69 87 SER A C 1
ATOM 639 O O . SER A 1 87 ? 21.444 -13.106 -25.551 1.00 92.69 87 SER A O 1
ATOM 641 N N . THR A 1 88 ? 19.291 -12.513 -25.787 1.00 89.88 88 THR A N 1
ATOM 642 C CA . THR A 1 88 ? 19.387 -11.153 -25.228 1.00 89.88 88 THR A CA 1
ATOM 643 C C . THR A 1 88 ? 18.907 -11.072 -23.770 1.00 89.88 88 THR A C 1
ATOM 645 O O . THR A 1 88 ? 18.933 -9.993 -23.181 1.00 89.88 88 THR A O 1
ATOM 648 N N . ASN A 1 89 ? 18.487 -12.186 -23.155 1.00 86.44 89 ASN A N 1
ATOM 649 C CA . ASN A 1 89 ? 17.846 -12.195 -21.831 1.00 86.44 89 ASN A CA 1
ATOM 650 C C . ASN A 1 89 ? 18.708 -11.515 -20.743 1.00 86.44 89 ASN A C 1
ATOM 652 O O . ASN A 1 89 ? 18.274 -10.569 -20.090 1.00 86.44 89 ASN A O 1
ATOM 656 N N . ALA A 1 90 ? 19.977 -11.912 -20.606 1.00 87.62 90 ALA A N 1
ATOM 657 C CA . ALA A 1 90 ? 20.867 -11.341 -19.589 1.00 87.62 90 ALA A CA 1
ATOM 658 C C . ALA A 1 90 ? 21.193 -9.852 -19.823 1.00 87.62 90 ALA A C 1
ATOM 660 O O . ALA A 1 90 ? 21.363 -9.100 -18.865 1.00 87.62 90 ALA A O 1
ATOM 661 N N . SER A 1 91 ? 21.294 -9.413 -21.080 1.00 89.94 91 SER A N 1
ATOM 662 C CA . SER A 1 91 ? 21.511 -7.998 -21.409 1.00 89.94 91 SER A CA 1
ATOM 663 C C . SER A 1 91 ? 20.266 -7.145 -21.181 1.00 89.94 91 SER A C 1
ATOM 665 O O . SER A 1 91 ? 20.410 -5.992 -20.791 1.00 89.94 91 SER A O 1
ATOM 667 N N . LEU A 1 92 ? 19.064 -7.703 -21.374 1.00 89.25 92 LEU A N 1
ATOM 668 C CA . LEU A 1 92 ? 17.808 -7.005 -21.107 1.00 89.25 92 LEU A CA 1
ATOM 669 C C . LEU A 1 92 ? 17.671 -6.677 -19.618 1.00 89.25 92 LEU A C 1
ATOM 671 O O . LEU A 1 92 ? 17.401 -5.532 -19.281 1.00 89.25 92 LEU A O 1
ATOM 675 N N . TRP A 1 93 ? 17.929 -7.637 -18.726 1.00 86.25 93 TRP A N 1
ATOM 676 C CA . TRP A 1 93 ? 17.871 -7.376 -17.283 1.00 86.25 93 TRP A CA 1
ATOM 677 C C . TRP A 1 93 ? 18.867 -6.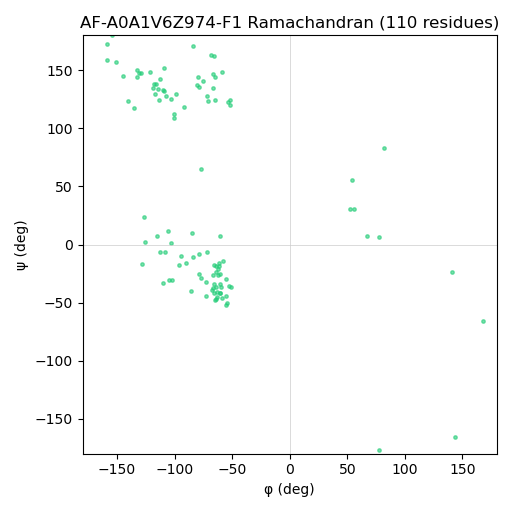310 -16.835 1.00 86.25 93 TRP A C 1
ATOM 679 O O . TRP A 1 93 ? 18.497 -5.424 -16.075 1.00 86.25 93 TRP A O 1
ATOM 689 N N . LYS A 1 94 ? 20.098 -6.338 -17.361 1.00 88.75 94 LYS A N 1
ATOM 690 C CA . LYS A 1 94 ? 21.102 -5.298 -17.080 1.00 88.75 94 LYS A CA 1
ATOM 691 C C . LYS A 1 94 ? 20.686 -3.925 -17.602 1.00 88.75 94 LYS A C 1
ATOM 693 O O . LYS A 1 94 ? 20.976 -2.918 -16.966 1.00 88.75 94 LYS A O 1
ATOM 698 N N . LEU A 1 95 ? 20.027 -3.877 -18.761 1.00 86.69 95 LEU A N 1
ATOM 699 C CA . LEU A 1 95 ? 19.482 -2.636 -19.304 1.00 86.69 95 LEU A CA 1
ATOM 700 C C . LEU A 1 95 ? 18.367 -2.091 -18.402 1.00 86.69 95 LEU A C 1
ATOM 702 O O . LEU A 1 95 ? 18.418 -0.920 -18.042 1.00 86.69 95 LEU A O 1
ATOM 706 N N . LEU A 1 96 ? 17.414 -2.935 -17.995 1.00 84.69 96 LEU A N 1
ATOM 707 C CA . LEU A 1 96 ? 16.330 -2.548 -17.086 1.00 84.69 96 LEU A CA 1
ATOM 708 C C . LEU A 1 96 ? 16.869 -2.078 -15.726 1.00 84.69 96 LEU A C 1
ATOM 710 O O . LEU A 1 96 ? 16.414 -1.065 -15.210 1.00 84.69 96 LEU A O 1
ATOM 714 N N . GLU A 1 97 ? 17.871 -2.766 -15.177 1.00 85.31 97 GLU A N 1
ATOM 715 C CA . GLU A 1 97 ? 18.545 -2.376 -13.932 1.00 85.31 97 GLU A CA 1
ATOM 716 C C . GLU A 1 97 ? 19.259 -1.024 -14.065 1.00 85.31 97 GLU A C 1
ATOM 718 O O . GLU A 1 97 ? 19.162 -0.184 -13.175 1.00 85.31 97 GLU A O 1
ATOM 723 N N . SER A 1 98 ? 19.922 -0.762 -15.201 1.00 85.19 98 SER A N 1
ATOM 724 C CA . SER A 1 98 ? 20.603 0.521 -15.442 1.00 85.19 98 SER A CA 1
ATOM 725 C C . SER A 1 98 ? 19.663 1.729 -15.439 1.00 85.19 98 SER A C 1
ATOM 727 O O . SER A 1 98 ? 20.112 2.868 -15.302 1.00 85.19 98 SER A O 1
ATOM 729 N N . TRP A 1 99 ? 18.361 1.491 -15.597 1.00 79.25 99 TRP A N 1
ATOM 730 C CA . TRP A 1 99 ? 17.358 2.542 -15.608 1.00 79.25 99 TRP A CA 1
ATOM 731 C C . TRP A 1 99 ? 16.883 2.961 -14.209 1.00 79.25 99 TRP A C 1
ATOM 733 O O . TRP A 1 99 ? 16.260 4.016 -14.103 1.00 79.25 99 TRP A O 1
ATOM 743 N N . ASP A 1 100 ? 17.236 2.228 -13.142 1.00 75.00 100 ASP A N 1
ATOM 744 C CA . ASP A 1 100 ? 16.827 2.514 -11.749 1.00 75.00 100 ASP A CA 1
ATOM 745 C C . ASP A 1 100 ? 17.106 3.973 -11.332 1.00 75.00 100 ASP A C 1
ATOM 747 O O . ASP A 1 100 ? 16.302 4.609 -10.659 1.00 75.00 100 ASP A O 1
ATOM 751 N N . GLU A 1 101 ? 18.213 4.556 -11.803 1.00 69.94 101 GLU A N 1
ATOM 752 C CA . GLU A 1 101 ? 18.610 5.929 -11.454 1.00 69.94 101 GLU A CA 1
ATOM 753 C C . GLU A 1 101 ? 18.156 7.001 -12.460 1.00 69.94 101 GLU A C 1
ATOM 755 O O . GLU A 1 101 ? 18.300 8.195 -12.197 1.00 69.94 101 GLU A O 1
ATOM 760 N N . THR A 1 102 ? 17.638 6.607 -13.627 1.00 72.19 102 THR A N 1
ATOM 761 C CA . THR A 1 102 ? 17.335 7.532 -14.739 1.00 72.19 102 THR A CA 1
ATOM 762 C C . THR A 1 102 ? 15.849 7.693 -15.033 1.00 72.19 102 THR A C 1
ATOM 764 O O . THR A 1 102 ? 15.482 8.564 -15.829 1.00 72.19 102 THR A O 1
ATOM 767 N N . TYR A 1 103 ? 14.979 6.914 -14.387 1.00 70.81 103 TYR A N 1
ATOM 768 C CA . TYR A 1 103 ? 13.542 7.050 -14.579 1.00 70.81 103 TYR A CA 1
ATOM 769 C C . TYR A 1 103 ? 13.004 8.380 -14.037 1.00 70.81 103 TYR A C 1
ATOM 771 O O . TYR A 1 103 ? 13.306 8.774 -12.909 1.00 70.81 103 TYR A O 1
ATOM 779 N N . PRO A 1 104 ? 12.142 9.070 -14.802 1.00 69.38 104 PRO A N 1
ATOM 780 C CA . PRO A 1 104 ? 11.354 10.159 -14.257 1.00 69.38 104 PRO A CA 1
ATOM 781 C C . PRO A 1 104 ? 10.487 9.667 -13.090 1.00 69.38 104 PRO A C 1
ATOM 783 O O . PRO A 1 104 ? 9.971 8.552 -13.126 1.00 69.38 104 PRO A O 1
ATOM 786 N N . ASN A 1 105 ? 10.238 10.539 -12.110 1.00 63.81 105 ASN A N 1
ATOM 787 C CA . ASN A 1 105 ? 9.482 10.253 -10.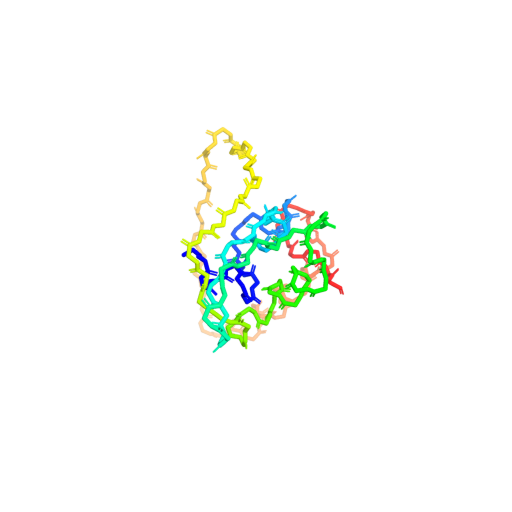875 1.00 63.81 105 ASN A CA 1
ATOM 788 C C . ASN A 1 105 ? 8.008 9.811 -11.072 1.00 63.81 105 ASN A C 1
ATOM 790 O O . ASN A 1 105 ? 7.258 9.748 -10.107 1.00 63.81 105 ASN A O 1
ATOM 794 N N . TYR A 1 106 ? 7.571 9.579 -12.309 1.00 65.50 106 TYR A N 1
ATOM 795 C CA . TYR A 1 106 ? 6.243 9.089 -12.684 1.00 65.50 106 TYR A CA 1
ATOM 796 C C . TYR A 1 106 ? 6.282 7.698 -13.352 1.00 65.50 106 TYR A C 1
ATOM 798 O O . TYR A 1 106 ? 5.261 7.258 -13.872 1.00 65.50 106 TYR A O 1
ATOM 806 N N . PHE A 1 107 ? 7.449 7.037 -13.374 1.00 62.16 107 PHE A N 1
ATOM 807 C CA . PHE A 1 107 ? 7.658 5.702 -13.956 1.00 62.16 107 PHE A CA 1
ATOM 808 C C . PHE A 1 107 ? 8.337 4.684 -13.019 1.00 62.16 107 PHE A C 1
ATOM 810 O O . PHE A 1 107 ? 8.323 3.496 -13.343 1.00 62.16 107 PHE A O 1
ATOM 817 N N . CYS A 1 108 ? 8.985 5.120 -11.931 1.00 56.25 108 CYS A N 1
ATOM 818 C CA . CYS A 1 108 ? 9.690 4.228 -11.010 1.00 56.25 108 CYS A CA 1
ATOM 819 C C . CYS A 1 108 ? 9.361 4.520 -9.538 1.00 56.25 108 CYS A C 1
ATOM 821 O O . CYS A 1 108 ? 9.226 5.686 -9.143 1.00 56.25 108 CYS A O 1
ATOM 823 N N . CYS A 1 109 ? 9.299 3.450 -8.733 1.00 55.81 109 CYS A N 1
ATOM 824 C CA . CYS A 1 109 ? 9.067 3.489 -7.292 1.00 55.81 109 CYS A CA 1
ATOM 825 C C . CYS A 1 109 ? 10.072 4.417 -6.615 1.00 55.81 109 CYS A C 1
ATOM 827 O O . CYS A 1 109 ? 11.280 4.186 -6.675 1.00 55.81 109 CYS A O 1
ATOM 829 N N . ARG A 1 110 ? 9.583 5.440 -5.901 1.00 52.53 110 ARG A N 1
ATOM 830 C CA . ARG A 1 110 ? 10.425 6.199 -4.968 1.00 52.53 110 ARG A CA 1
ATOM 831 C C . ARG A 1 110 ? 11.128 5.213 -4.034 1.00 52.53 110 ARG A C 1
ATOM 833 O O . ARG A 1 110 ? 10.467 4.419 -3.370 1.00 52.53 110 ARG A O 1
ATOM 840 N N . ARG A 1 111 ? 12.461 5.2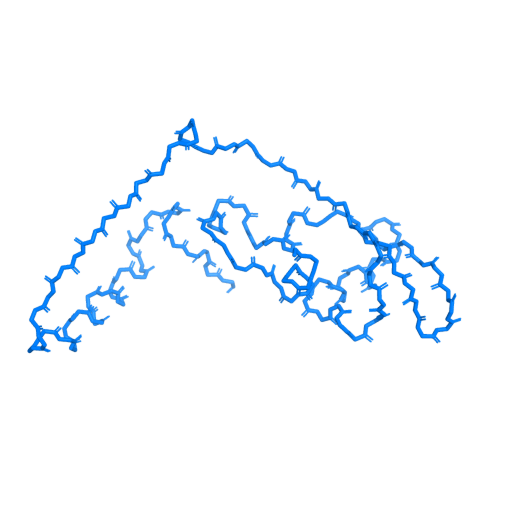79 -3.987 1.00 51.44 111 ARG A N 1
ATOM 841 C CA . ARG A 1 111 ? 13.283 4.553 -3.009 1.00 51.44 111 ARG A CA 1
ATOM 842 C C . ARG A 1 111 ? 12.738 4.848 -1.601 1.00 51.44 111 ARG A C 1
ATOM 844 O O . ARG A 1 111 ? 12.662 6.020 -1.230 1.00 51.44 111 ARG A O 1
ATOM 851 N N . PHE A 1 112 ? 12.316 3.798 -0.891 1.00 46.25 112 PHE A N 1
ATOM 852 C CA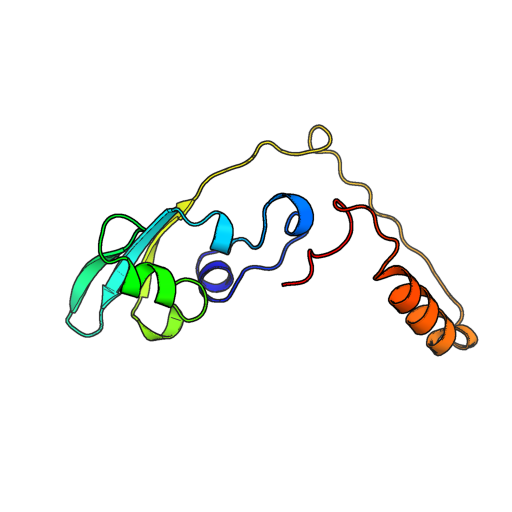 . PHE A 1 112 ? 11.905 3.848 0.518 1.00 46.25 112 PHE A CA 1
ATOM 853 C C . PHE A 1 112 ? 13.105 4.094 1.436 1.00 46.25 112 PHE A C 1
ATOM 855 O O . PHE A 1 112 ? 14.203 3.578 1.116 1.00 46.25 112 PHE A O 1
#

InterPro domains:
  IPR016166 FAD-binding domain, PCMH-type [PS51387] (1-71)
  IPR016169 FAD-binding, type PCMH, subdomain 2 [G3DSA:3.30.465.10] (2-73)
  IPR036318 FAD-binding, type PCMH-like superfamily [SSF56176] (3-70)
  IPR050416 FAD-linked Oxidoreductases in Biosynthetic Pathways [PTHR42973] (2-99)

Radius of gyration: 18.87 Å; Cα contacts (8 Å, |Δi|>4): 135; chains: 1; bounding box: 36×28×51 Å

Mean predicted aligned error: 5.71 Å

Solvent-accessible surface area (backbone atoms only — not comparable to full-atom values): 6820 Å² total; per-residue (Å²): 109,66,77,44,23,24,57,34,29,86,56,98,54,29,38,77,61,42,38,50,38,65,31,53,57,34,38,30,30,40,33,91,83,77,45,80,46,63,25,19,84,90,36,57,40,69,58,31,55,45,31,58,45,51,23,84,78,65,39,50,77,78,47,72,44,66,66,86,78,82,66,62,76,87,67,62,81,88,85,85,90,85,88,78,63,77,94,44,52,74,59,50,54,54,52,60,57,68,38,74,86,69,56,58,68,81,77,41,74,70,85,128

Foldseek 3Di:
DLVLLLQFADDLQCLPQNTQVSQWAWWWFQFPVRDTAIDGCVGVPVLSVCSRRPVVVGGGTPDTDGDDDDDPPNVDDDDDDDDDDPVCVVVVVVVVVVCQPPDDSSGDHDDD

Sequence (112 aa):
MIGATIGAGVGPFQDLHGLVIDALRSVRLVTASEDIVTASEADSPDLFWAVRGAGANFGIVTSATYEIYDAPNNGNVIEADFSYPESTNASLWKLLESWDETYPNYFCCRRF

Nearest PDB structures (foldseek):
  6fyb-assembly1_A  TM=9.888E-01  e=1.547E-06  Streptomyces maritimus
  4ml8-assembly4_D  TM=9.282E-01  e=6.362E-05  Zea mays
  8cj9-assembly2_B  TM=9.266E-01  e=1.208E-04  Zea mays
  6y0r-assembly1_AAA  TM=9.896E-01  e=4.081E-04  Fusarium graminearum PH-1
  8cj9-assembly1_A  TM=9.265E-01  e=2.150E-04  Zea mays

Secondary structure (DSSP, 8-state):
-HHHHTT----TTHHHH--GGGGEEEEEEE-TTS-EEEEESSSSHHHHHHHHHHGGGT-EEEEEEE---PPGGGG----------GGGHHHHHHHHHHTTTTS-TTTSPPP-

Organism: Penicillium nalgiovense (NCBI:txid60175)

pLDDT: mean 89.09, std 11.04, range [46.25, 98.25]